Protein AF-0000000080795059 (afdb_homodimer)

Organism: Petrotoga mobilis (strain DSM 10674 / SJ95) (NCBI:txid403833)

Nearest PDB structures (foldseek):
  2odk-assembly2_D  TM=9.302E-01  e=1.294E-03  Nitrosomonas europaea
  3k33-assembly1_C-2  TM=7.498E-01  e=3.369E-03  Punavirus P1
  5iip-assembly1_D  TM=5.902E-01  e=1.938E+00  Staphylococcus aureus
  7rgq-assembly1_H  TM=5.372E-01  e=2.222E+00  Homo sapiens
  8qqq-assembly1_D  TM=3.823E-01  e=1.579E+00  Mycolicibacterium smegmatis MC2 155

pLDDT: mean 80.67, std 19.15, range [36.03, 98.62]

Solvent-accessible surface area (backbone atoms only — not comparable to full-atom values): 9256 Å² total; per-residue (Å²): 121,87,75,67,66,68,45,79,33,46,50,70,55,38,49,78,37,37,72,60,51,60,60,46,21,71,81,32,41,34,33,36,17,56,96,84,38,78,48,32,32,38,34,23,33,70,58,48,52,52,52,49,51,50,52,50,50,50,50,51,37,58,70,46,71,62,76,51,65,64,60,53,46,52,56,42,53,53,52,58,68,66,58,115,122,87,72,68,65,67,46,80,32,46,51,70,55,37,50,78,38,38,73,59,52,61,60,48,20,74,80,31,41,32,33,34,17,57,95,84,37,78,47,32,31,37,34,22,32,68,59,49,52,53,52,49,52,49,52,50,50,52,51,52,38,57,70,43,74,61,76,53,67,64,59,54,47,52,55,44,53,52,51,54,68,65,60,118

Foldseek 3Di:
DCPFDEAEEEPVRCVVPVVVVLVCQAPHKYFYDYPPHTDDIDHDPVVVVLVVVLVVLVVVCVVVVVPDVVSVVVNVVSVVVVPD/DCPFDEAEEEPVRCVVPVVVVLVCQAPHKYFYDYPPHTDDIDHDPVVVVLVVVLVVLVVVCVVVVVPDVVSVVVNVVSVVVVPD

Radius of gyration: 17.17 Å; Cα contacts (8 Å, |Δi|>4): 201; chains: 2; bounding box: 26×50×36 Å

Secondary structure (DSSP, 8-state):
-----EEEEEHHHHHHTHHHHHHHTTTSEEEEEETTEEEEEEEEHHHHHHHHHHHHHHHHHHHS----HHHHHHHHHHHHHH--/-----EEEEEHHHHHHTHHHHHHHTTTSEEEEEETTEEEEEEEEHHHHHHHHHHHHHHHHHHHS----HHHHHHHHHHHHHH--

Sequence (168 aa):
MYLKDFTFYSLAEAKAKLSQVVDEVENKDIVITKNGVPKVVLLDYDKFVKLMEFVDEVRDISLFEIENVEEYHRIKDFFKDFDYMYLKDFTFYSLAEAKAKLSQVVDEVENKDIVITKNGVPKVVLLDYDKFVKLMEFVDEVRDISLFEIENVEEYHRIKDFFKDFDY

InterPro domains:
  IPR006442 Type II toxin-antitoxin system, antitoxin Phd/YefM [PF02604] (9-66)
  IPR036165 YefM-like superfamily [SSF143120] (8-66)
  IPR051405 phD/YefM antitoxin [PTHR33713] (9-70)

Structure (mmCIF, N/CA/C/O backbone):
data_AF-0000000080795059-model_v1
#
loop_
_entity.id
_entity.type
_entity.pdbx_description
1 polymer Antitoxin
#
loop_
_atom_site.group_PDB
_atom_site.id
_atom_site.type_symbol
_atom_site.label_atom_id
_atom_site.label_alt_id
_atom_site.label_comp_id
_atom_site.label_asym_id
_atom_site.label_entity_id
_atom_site.label_seq_id
_atom_site.pdbx_PDB_ins_code
_atom_site.Cartn_x
_atom_site.Cartn_y
_atom_site.Cartn_z
_atom_site.occupancy
_atom_site.B_iso_or_equiv
_atom_site.auth_seq_id
_atom_site.auth_comp_id
_atom_site.auth_asym_id
_atom_site.auth_atom_id
_atom_site.pdbx_PDB_model_num
ATOM 1 N N . MET A 1 1 ? -1.043 2.873 16.234 1 41.91 1 MET A N 1
ATOM 2 C CA . MET A 1 1 ? -0.672 1.56 15.727 1 41.91 1 MET A CA 1
ATOM 3 C C . MET A 1 1 ? -1.736 1.032 14.766 1 41.91 1 MET A C 1
ATOM 5 O O . MET A 1 1 ? -2.934 1.178 15.023 1 41.91 1 MET A O 1
ATOM 9 N N . TYR A 1 2 ? -1.327 1.144 13.367 1 50.47 2 TYR A N 1
ATOM 10 C CA . TYR A 1 2 ? -2.24 0.587 12.375 1 50.47 2 TYR A CA 1
ATOM 11 C C . TYR A 1 2 ? -2.814 -0.743 12.852 1 50.47 2 TYR A C 1
ATOM 13 O O . TYR A 1 2 ? -2.072 -1.702 13.07 1 50.47 2 TYR A O 1
ATOM 21 N N . LEU A 1 3 ? -3.816 -0.523 13.789 1 49 3 LEU A N 1
ATOM 22 C CA . LEU A 1 3 ? -4.582 -1.671 14.266 1 49 3 LEU A CA 1
ATOM 23 C C . LEU A 1 3 ? -5 -2.564 13.102 1 49 3 LEU A C 1
ATOM 25 O O . LEU A 1 3 ? -5.77 -3.512 13.289 1 49 3 LEU A O 1
ATOM 29 N N . LYS A 1 4 ? -4.527 -2.188 11.977 1 60.28 4 LYS A N 1
ATOM 30 C CA . LYS A 1 4 ? -5.176 -2.979 10.93 1 60.28 4 LYS A CA 1
ATOM 31 C C . LYS A 1 4 ? -4.656 -4.414 10.93 1 60.28 4 LYS A C 1
ATOM 33 O O . LYS A 1 4 ? -3.488 -4.66 11.234 1 60.28 4 LYS A O 1
ATOM 38 N N . ASP A 1 5 ? -5.684 -5.293 10.969 1 77.62 5 ASP A N 1
ATOM 39 C CA . ASP A 1 5 ? -5.445 -6.734 10.93 1 77.62 5 ASP A CA 1
ATOM 40 C C . ASP A 1 5 ? -4.867 -7.156 9.586 1 77.62 5 ASP A C 1
ATOM 42 O O . ASP A 1 5 ? -5.449 -6.875 8.531 1 77.62 5 ASP A O 1
ATOM 46 N N . PHE A 1 6 ? -3.617 -7.48 9.57 1 92.69 6 PHE A N 1
ATOM 47 C CA . PHE A 1 6 ? -2.971 -8.039 8.391 1 92.69 6 PHE A CA 1
ATOM 48 C C . PHE A 1 6 ? -3.154 -9.555 8.336 1 92.69 6 PHE A C 1
ATOM 50 O O . PHE A 1 6 ? -3.154 -10.219 9.375 1 92.69 6 PHE A O 1
ATOM 57 N N . THR A 1 7 ? -3.412 -9.992 7.137 1 96.38 7 THR A N 1
ATOM 58 C CA . THR A 1 7 ? -3.262 -11.414 6.848 1 96.38 7 THR A CA 1
ATOM 59 C C . THR A 1 7 ? -1.915 -11.688 6.191 1 96.38 7 THR A C 1
ATOM 61 O O . THR A 1 7 ? -1.465 -10.922 5.336 1 96.38 7 THR A O 1
ATOM 64 N N . PHE A 1 8 ? -1.34 -12.844 6.57 1 97.62 8 PHE A N 1
ATOM 65 C CA . PHE A 1 8 ? -0.013 -13.148 6.051 1 97.62 8 PHE A CA 1
ATOM 66 C C . PHE A 1 8 ? -0.054 -14.391 5.164 1 97.62 8 PHE A C 1
ATOM 68 O O . PHE A 1 8 ? -0.737 -15.367 5.48 1 97.62 8 PHE A O 1
ATOM 75 N N . TYR A 1 9 ? 0.622 -14.312 4.062 1 98.12 9 TYR A N 1
ATOM 76 C CA . TYR A 1 9 ? 0.874 -15.445 3.174 1 98.12 9 TYR A CA 1
ATOM 77 C C . TYR A 1 9 ? 2.361 -15.57 2.867 1 98.12 9 TYR A C 1
ATOM 79 O O . TYR A 1 9 ? 3.053 -14.57 2.674 1 98.12 9 TYR A O 1
ATOM 87 N N . SER A 1 10 ? 2.832 -16.844 2.891 1 98.5 10 SER A N 1
ATOM 88 C CA . SER A 1 10 ? 4.133 -17.047 2.262 1 98.5 10 SER A CA 1
ATOM 89 C C . SER A 1 10 ? 4.055 -16.844 0.751 1 98.5 10 SER A C 1
ATOM 91 O O . SER A 1 10 ? 2.967 -16.891 0.17 1 98.5 10 SER A O 1
ATOM 93 N N . LEU A 1 11 ? 5.176 -16.562 0.205 1 98.38 11 LEU A N 1
ATOM 94 C CA . LEU A 1 11 ? 5.219 -16.422 -1.246 1 98.38 11 LEU A CA 1
ATOM 95 C C . LEU A 1 11 ? 4.598 -17.641 -1.93 1 98.38 11 LEU A C 1
ATOM 97 O O . LEU A 1 11 ? 3.83 -17.5 -2.885 1 98.38 11 LEU A O 1
ATOM 101 N N . ALA A 1 12 ? 4.902 -18.812 -1.413 1 97.62 12 ALA A N 1
ATOM 102 C CA . ALA A 1 12 ? 4.402 -20.062 -1.982 1 97.62 12 ALA A CA 1
ATOM 103 C C . ALA A 1 12 ? 2.881 -20.141 -1.87 1 97.62 12 ALA A C 1
ATOM 105 O O . ALA A 1 12 ? 2.197 -20.484 -2.838 1 97.62 12 ALA A O 1
ATOM 106 N N . GLU A 1 13 ? 2.346 -19.766 -0.745 1 98 13 GLU A N 1
ATOM 107 C CA . GLU A 1 13 ? 0.904 -19.797 -0.522 1 98 13 GLU A CA 1
ATOM 108 C C . GLU A 1 13 ? 0.186 -18.781 -1.404 1 98 13 GLU A C 1
ATOM 110 O O . GLU A 1 13 ? -0.864 -19.078 -1.978 1 98 13 GLU A O 1
ATOM 115 N N . ALA A 1 14 ? 0.725 -17.609 -1.451 1 98.25 14 ALA A N 1
ATOM 116 C CA . ALA A 1 14 ? 0.127 -16.562 -2.271 1 98.25 14 ALA A CA 1
ATOM 117 C C . ALA A 1 14 ? 0.073 -16.969 -3.74 1 98.25 14 ALA A C 1
ATOM 119 O O . ALA A 1 14 ? -0.92 -16.719 -4.426 1 98.25 14 ALA A O 1
ATOM 120 N N . LYS A 1 15 ? 1.15 -17.547 -4.109 1 96.69 15 LYS A N 1
ATOM 121 C CA . LYS A 1 15 ? 1.214 -18.016 -5.492 1 96.69 15 LYS A CA 1
ATOM 122 C C . LYS A 1 15 ? 0.124 -19.031 -5.789 1 96.69 15 LYS A C 1
ATOM 124 O O . LYS A 1 15 ? -0.533 -18.969 -6.828 1 96.69 15 LYS A O 1
ATOM 129 N N . ALA A 1 16 ? -0.092 -19.922 -4.973 1 96.88 16 ALA A N 1
ATOM 130 C CA . ALA A 1 16 ? -1.059 -21 -5.164 1 96.88 16 ALA A CA 1
ATOM 131 C C . ALA A 1 16 ? -2.486 -20.453 -5.168 1 96.88 16 ALA A C 1
ATOM 133 O O . ALA A 1 16 ? -3.369 -21.031 -5.812 1 96.88 16 ALA A O 1
ATOM 134 N N . LYS A 1 17 ? -2.705 -19.297 -4.461 1 97 17 LYS A N 1
ATOM 135 C CA . LYS A 1 17 ? -4.074 -18.812 -4.301 1 97 17 LYS A CA 1
ATOM 136 C C . LYS A 1 17 ? -4.172 -17.312 -4.582 1 97 17 LYS A C 1
ATOM 138 O O . LYS A 1 17 ? -4.836 -16.578 -3.846 1 97 17 LYS A O 1
ATOM 143 N N . LEU A 1 18 ? -3.486 -16.922 -5.57 1 98 18 LEU A N 1
ATOM 144 C CA . LEU A 1 18 ? -3.404 -15.484 -5.785 1 98 18 LEU A CA 1
ATOM 145 C C . LEU A 1 18 ? -4.785 -14.898 -6.059 1 98 18 LEU A C 1
ATOM 147 O O . LEU A 1 18 ? -5.082 -13.781 -5.633 1 98 18 LEU A O 1
ATOM 151 N N . SER A 1 19 ? -5.582 -15.578 -6.816 1 97.62 19 SER A N 1
ATOM 152 C CA . SER A 1 19 ? -6.934 -15.094 -7.098 1 97.62 19 SER A CA 1
ATOM 153 C C . SER A 1 19 ? -7.707 -14.836 -5.809 1 97.62 19 SER A C 1
ATOM 155 O O . SER A 1 19 ? -8.359 -13.797 -5.668 1 97.62 19 SER A O 1
ATOM 157 N N . GLN A 1 20 ? -7.629 -15.727 -4.859 1 97.56 20 GLN A N 1
ATOM 158 C CA . GLN A 1 20 ? -8.273 -15.578 -3.557 1 97.56 20 GLN A CA 1
ATOM 159 C C . GLN A 1 20 ? -7.66 -14.422 -2.771 1 97.56 20 GLN A C 1
ATOM 161 O O . GLN A 1 20 ? -8.375 -13.641 -2.141 1 97.56 20 GLN A O 1
ATOM 166 N N . VAL A 1 21 ? -6.367 -14.336 -2.768 1 97.75 21 VAL A N 1
ATOM 167 C CA . VAL A 1 21 ? -5.648 -13.281 -2.064 1 97.75 21 VAL A CA 1
ATOM 168 C C . VAL A 1 21 ? -6.094 -11.922 -2.578 1 97.75 21 VAL A C 1
ATOM 170 O O . VAL A 1 21 ? -6.43 -11.031 -1.791 1 97.75 21 VAL A O 1
ATOM 173 N N . VAL A 1 22 ? -6.18 -11.766 -3.881 1 97.81 22 VAL A N 1
ATOM 174 C CA . VAL A 1 22 ? -6.582 -10.523 -4.527 1 97.81 22 VAL A CA 1
ATOM 175 C C . VAL A 1 22 ? -8 -10.156 -4.098 1 97.81 22 VAL A C 1
ATOM 177 O O . VAL A 1 22 ? -8.289 -8.984 -3.842 1 97.81 22 VAL A O 1
ATOM 180 N N . ASP A 1 23 ? -8.836 -11.148 -3.963 1 96.81 23 ASP A N 1
ATOM 181 C CA . ASP A 1 23 ? -10.211 -10.891 -3.551 1 96.81 23 ASP A CA 1
ATOM 182 C C . ASP A 1 23 ? -10.281 -10.484 -2.08 1 96.81 23 ASP A C 1
ATOM 184 O O . ASP A 1 23 ? -11.062 -9.617 -1.704 1 96.81 23 ASP A O 1
ATOM 188 N N . GLU A 1 24 ? -9.445 -11.023 -1.272 1 96.5 24 GLU A N 1
ATOM 189 C CA . GLU A 1 24 ? -9.438 -10.805 0.171 1 96.5 24 GLU A CA 1
ATOM 190 C C . GLU A 1 24 ? -8.945 -9.398 0.514 1 96.5 24 GLU A C 1
ATOM 192 O O . GLU A 1 24 ? -9.312 -8.844 1.549 1 96.5 24 GLU A O 1
ATOM 197 N N . VAL A 1 25 ? -8.203 -8.805 -0.392 1 96.88 25 VAL A N 1
ATOM 198 C CA . VAL A 1 25 ? -7.555 -7.523 -0.138 1 96.88 25 VAL A CA 1
ATOM 199 C C . VAL A 1 25 ? -8.609 -6.426 -0.03 1 96.88 25 VAL A C 1
ATOM 201 O O . VAL A 1 25 ? -8.344 -5.355 0.519 1 96.88 25 VAL A O 1
ATOM 204 N N . GLU A 1 26 ? -9.758 -6.676 -0.56 1 93.56 26 GLU A N 1
ATOM 205 C CA . GLU A 1 26 ? -10.844 -5.699 -0.5 1 93.56 26 GLU A CA 1
ATOM 206 C C . GLU A 1 26 ? -11.203 -5.359 0.943 1 93.56 26 GLU A C 1
ATOM 208 O O . GLU A 1 26 ? -11.602 -4.23 1.239 1 93.56 26 GLU A O 1
ATOM 213 N N . ASN A 1 27 ? -10.945 -6.359 1.806 1 91 27 ASN A N 1
ATOM 214 C CA . ASN A 1 27 ? -11.422 -6.164 3.17 1 91 27 ASN A CA 1
ATOM 215 C C . ASN A 1 27 ? -10.281 -6.242 4.18 1 91 27 ASN A C 1
ATOM 217 O O . ASN A 1 27 ? -10.469 -5.93 5.355 1 91 27 ASN A O 1
ATOM 221 N N . LYS A 1 28 ? -9.172 -6.793 3.74 1 93.44 28 LYS A N 1
ATOM 222 C CA . LYS A 1 28 ? -8.016 -6.961 4.613 1 93.44 28 LYS A CA 1
ATOM 223 C C . LYS A 1 28 ? -6.727 -6.547 3.908 1 93.44 28 LYS A C 1
ATOM 225 O O . LYS A 1 28 ? -6.586 -6.742 2.699 1 93.44 28 LYS A O 1
ATOM 230 N N . ASP A 1 29 ? -5.844 -6.012 4.633 1 95.44 29 ASP A N 1
ATOM 231 C CA . ASP A 1 29 ? -4.488 -5.828 4.113 1 95.44 29 ASP A CA 1
ATOM 232 C C . ASP A 1 29 ? -3.695 -7.133 4.176 1 95.44 29 ASP A C 1
ATOM 234 O O . ASP A 1 29 ? -3.793 -7.879 5.152 1 95.44 29 ASP A O 1
ATOM 238 N N . ILE A 1 30 ? -2.941 -7.348 3.186 1 98.06 30 ILE A N 1
ATOM 239 C CA . ILE A 1 30 ? -2.25 -8.633 3.127 1 98.06 30 ILE A CA 1
ATOM 240 C C . ILE A 1 30 ? -0.748 -8.398 2.979 1 98.06 30 ILE A C 1
ATOM 242 O O . ILE A 1 30 ? -0.319 -7.48 2.279 1 98.06 30 ILE A O 1
ATOM 246 N N . VAL A 1 31 ? 0.011 -9.281 3.66 1 98.44 31 VAL A N 1
ATOM 247 C CA . VAL A 1 31 ? 1.467 -9.258 3.564 1 98.44 31 VAL A CA 1
ATOM 248 C C . VAL A 1 31 ? 1.971 -10.586 3.002 1 98.44 31 VAL A C 1
ATOM 250 O O . VAL A 1 31 ? 1.546 -11.656 3.445 1 98.44 31 VAL A O 1
ATOM 253 N N . ILE A 1 32 ? 2.783 -10.484 2.064 1 98.62 32 ILE A N 1
ATOM 254 C CA . ILE A 1 32 ? 3.463 -11.664 1.548 1 98.62 32 ILE A CA 1
ATOM 255 C C . ILE A 1 32 ? 4.883 -11.734 2.111 1 98.62 32 ILE A C 1
ATOM 257 O O . ILE A 1 32 ? 5.609 -10.742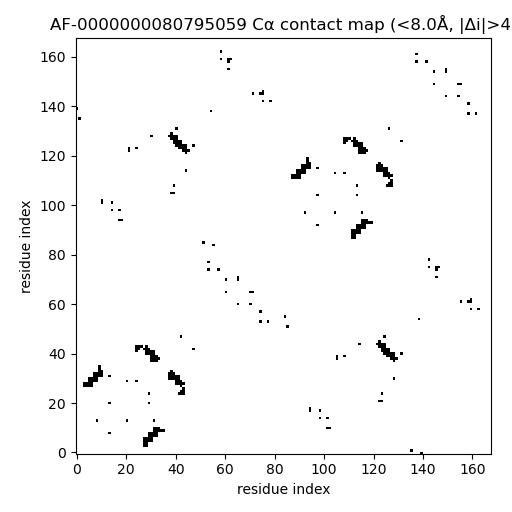 2.09 1 98.62 32 ILE A O 1
ATOM 261 N N . THR A 1 33 ? 5.23 -12.93 2.586 1 98.62 33 THR A N 1
ATOM 262 C CA . THR A 1 33 ? 6.559 -13.148 3.154 1 98.62 33 THR A CA 1
ATOM 263 C C . THR A 1 33 ? 7.398 -14.031 2.242 1 98.62 33 THR A C 1
ATOM 265 O O . THR A 1 33 ? 6.859 -14.844 1.487 1 98.62 33 THR A O 1
ATOM 268 N N . LYS A 1 34 ? 8.656 -13.805 2.25 1 97.56 34 LYS A N 1
ATOM 269 C CA . LYS A 1 34 ? 9.664 -14.703 1.693 1 97.56 34 LYS A CA 1
ATOM 270 C C . LYS A 1 34 ? 10.594 -15.227 2.781 1 97.56 34 LYS A C 1
ATOM 272 O O . LYS A 1 34 ? 11.203 -14.438 3.512 1 97.56 34 LYS A O 1
ATOM 277 N N . ASN A 1 35 ? 10.57 -16.453 2.877 1 95.94 35 ASN A N 1
ATOM 278 C CA . ASN A 1 35 ? 11.391 -17.078 3.908 1 95.94 35 ASN A CA 1
ATOM 279 C C . ASN A 1 35 ? 11.07 -16.516 5.293 1 95.94 35 ASN A C 1
ATOM 281 O O . ASN A 1 35 ? 11.977 -16.234 6.082 1 95.94 35 ASN A O 1
ATOM 285 N N . GLY A 1 36 ? 9.852 -16.172 5.508 1 96.62 36 GLY A N 1
ATOM 286 C CA . GLY A 1 36 ? 9.375 -15.758 6.82 1 96.62 36 GLY A CA 1
ATOM 287 C C . GLY A 1 36 ? 9.516 -14.273 7.062 1 96.62 36 GLY A C 1
ATOM 288 O O . GLY A 1 36 ? 9.117 -13.766 8.117 1 96.62 36 GLY A O 1
ATOM 289 N N . VAL A 1 37 ? 10.055 -13.578 6.086 1 97.06 37 VAL A N 1
ATOM 290 C CA . VAL A 1 37 ? 10.281 -12.148 6.246 1 97.06 37 VAL A CA 1
ATOM 291 C C . VAL A 1 37 ? 9.289 -11.367 5.391 1 97.06 37 VAL A C 1
ATOM 293 O O . VAL A 1 37 ? 9.125 -11.648 4.199 1 97.06 37 VAL A O 1
ATOM 296 N N . PRO A 1 38 ? 8.586 -10.43 5.926 1 98.25 38 PRO A N 1
ATOM 297 C CA . PRO A 1 38 ? 7.656 -9.625 5.125 1 98.25 38 PRO A CA 1
ATOM 298 C C . PRO A 1 38 ? 8.344 -8.914 3.961 1 98.25 38 PRO A C 1
ATOM 300 O O . PRO A 1 38 ? 9.383 -8.281 4.148 1 98.25 38 PRO A O 1
ATOM 303 N N . LYS A 1 39 ? 7.797 -9 2.814 1 98.38 39 LYS A N 1
ATOM 304 C CA . LYS A 1 39 ? 8.43 -8.422 1.633 1 98.38 39 LYS A CA 1
ATOM 305 C C . LYS A 1 39 ? 7.496 -7.43 0.943 1 98.38 39 LYS A C 1
ATOM 307 O O . LYS A 1 39 ? 7.93 -6.355 0.522 1 98.38 39 LYS A O 1
ATOM 312 N N . VAL A 1 40 ? 6.203 -7.805 0.868 1 98.44 40 VAL A N 1
ATOM 313 C CA . VAL A 1 40 ? 5.254 -7.031 0.071 1 98.44 40 VAL A CA 1
ATOM 314 C C . VAL A 1 40 ? 3.951 -6.852 0.845 1 98.44 40 VAL A C 1
ATOM 316 O O . VAL A 1 40 ? 3.504 -7.77 1.537 1 98.44 40 VAL A O 1
ATOM 319 N N . VAL A 1 41 ? 3.326 -5.719 0.631 1 98.06 41 VAL A N 1
ATOM 320 C CA . VAL A 1 41 ? 1.983 -5.48 1.151 1 98.06 41 VAL A CA 1
ATOM 321 C C . VAL A 1 41 ? 1.006 -5.293 -0.006 1 98.06 41 VAL A C 1
ATOM 323 O O . VAL A 1 41 ? 1.312 -4.605 -0.982 1 98.06 41 VAL A O 1
ATOM 326 N N . LEU A 1 42 ? -0.046 -5.961 0.066 1 98.44 42 LEU A N 1
ATOM 327 C CA . LEU A 1 42 ? -1.143 -5.785 -0.88 1 98.44 42 LEU A CA 1
ATOM 328 C C . LEU A 1 42 ? -2.256 -4.941 -0.269 1 98.44 42 LEU A C 1
ATOM 330 O O . LEU A 1 42 ? -2.721 -5.227 0.837 1 98.44 42 LEU A O 1
ATOM 334 N N . LEU A 1 43 ? -2.645 -3.945 -1.06 1 97.19 43 LEU A N 1
ATOM 335 C CA . LEU A 1 43 ? -3.742 -3.07 -0.662 1 97.19 43 LEU A CA 1
ATOM 336 C C . LEU A 1 43 ? -4.805 -3.004 -1.752 1 97.19 43 LEU A C 1
ATOM 338 O O . LEU A 1 43 ? -4.484 -3.01 -2.941 1 97.19 43 LEU A O 1
ATOM 342 N N . ASP A 1 44 ? -6.016 -2.936 -1.262 1 96.81 44 ASP A N 1
ATOM 343 C CA . ASP A 1 44 ? -7.082 -2.623 -2.209 1 96.81 44 ASP A CA 1
ATOM 344 C C . ASP A 1 44 ? -6.773 -1.34 -2.979 1 96.81 44 ASP A C 1
ATOM 346 O O . ASP A 1 44 ? -6.34 -0.348 -2.391 1 96.81 44 ASP A O 1
ATOM 350 N N . TYR A 1 45 ? -6.965 -1.436 -4.234 1 97.25 45 TYR A N 1
ATOM 351 C CA . TYR A 1 45 ? -6.582 -0.323 -5.098 1 97.25 45 TYR A CA 1
ATOM 352 C C . TYR A 1 45 ? -7.305 0.955 -4.688 1 97.25 45 TYR A C 1
ATOM 354 O O . TYR A 1 45 ? -6.684 2.012 -4.555 1 97.25 45 TYR A O 1
ATOM 362 N N . ASP A 1 46 ? -8.578 0.918 -4.469 1 93.69 46 ASP A N 1
ATOM 363 C CA . ASP A 1 46 ? -9.359 2.096 -4.113 1 93.69 46 ASP A CA 1
ATOM 364 C C . ASP A 1 46 ? -8.914 2.672 -2.773 1 93.69 46 ASP A C 1
ATOM 366 O O . ASP A 1 46 ? -8.859 3.891 -2.6 1 93.69 46 ASP A O 1
ATOM 370 N N . LYS A 1 47 ? -8.586 1.795 -1.867 1 89.75 47 LYS A N 1
ATOM 371 C CA . LYS A 1 47 ? -8.078 2.229 -0.57 1 89.75 47 LYS A CA 1
ATOM 372 C C . LYS A 1 47 ? -6.75 2.969 -0.722 1 89.75 47 LYS A C 1
ATOM 374 O O . LYS A 1 47 ? -6.535 4.004 -0.086 1 89.75 47 LYS A O 1
ATOM 379 N N . PHE A 1 48 ? -5.941 2.447 -1.583 1 92.81 48 PHE A N 1
ATOM 380 C CA . PHE A 1 48 ? -4.645 3.068 -1.826 1 92.81 48 PHE A CA 1
ATOM 381 C C . PHE A 1 48 ? -4.812 4.453 -2.441 1 92.81 48 PHE A C 1
ATOM 383 O O . PHE A 1 48 ? -4.164 5.41 -2.016 1 92.81 48 PHE A O 1
ATOM 390 N N . VAL A 1 49 ? -5.684 4.57 -3.365 1 91.12 49 VAL A N 1
ATOM 391 C CA . VAL A 1 49 ? -5.949 5.844 -4.027 1 91.12 49 VAL A CA 1
ATOM 392 C C . VAL A 1 49 ? -6.41 6.875 -3.002 1 91.12 49 VAL A C 1
ATOM 394 O O . VAL A 1 49 ? -5.938 8.016 -3 1 91.12 49 VAL A O 1
ATOM 397 N N . LYS A 1 50 ? -7.258 6.473 -2.123 1 87.19 50 LYS A N 1
ATOM 398 C CA . LYS A 1 50 ? -7.75 7.375 -1.085 1 87.19 50 LYS A CA 1
ATOM 399 C C . LYS A 1 50 ? -6.625 7.801 -0.146 1 87.19 50 LYS A C 1
ATOM 401 O O . LYS A 1 50 ? -6.543 8.969 0.245 1 87.19 50 LYS A O 1
ATOM 406 N N . LEU A 1 51 ? -5.824 6.855 0.208 1 86.5 51 LEU A N 1
ATOM 407 C CA . LEU A 1 51 ? -4.676 7.141 1.061 1 86.5 51 LEU A CA 1
ATOM 408 C C . LEU A 1 51 ? -3.744 8.148 0.399 1 86.5 51 LEU A C 1
ATOM 410 O O . LEU A 1 51 ? -3.318 9.117 1.034 1 86.5 51 LEU A O 1
ATOM 414 N N . MET A 1 52 ? -3.488 7.938 -0.85 1 88.12 52 MET A N 1
ATOM 415 C CA . MET A 1 52 ? -2.568 8.812 -1.572 1 88.12 52 MET A CA 1
ATOM 416 C C . MET A 1 52 ? -3.174 10.203 -1.759 1 88.12 52 MET A C 1
ATOM 418 O O . MET A 1 52 ? -2.459 11.203 -1.721 1 88.12 52 MET A O 1
ATOM 422 N N . GLU A 1 53 ? -4.426 10.234 -1.973 1 84.12 53 GLU A N 1
ATOM 423 C CA . GLU A 1 53 ? -5.105 11.523 -2.049 1 84.12 53 GLU A CA 1
ATOM 424 C C . GLU A 1 53 ? -4.934 12.32 -0.757 1 84.12 53 GLU A C 1
ATOM 426 O O . GLU A 1 53 ? -4.711 13.531 -0.792 1 84.12 53 GLU A O 1
ATOM 431 N N . PHE A 1 54 ? -5.078 11.555 0.257 1 77.12 54 PHE A N 1
ATOM 432 C CA . PHE A 1 54 ? -4.879 12.188 1.559 1 77.12 54 PHE A CA 1
ATOM 433 C C . PHE A 1 54 ? -3.457 12.711 1.694 1 77.12 54 PHE A C 1
ATOM 435 O O . PHE A 1 54 ? -3.252 13.852 2.115 1 77.12 54 PHE A O 1
ATOM 442 N N . VAL A 1 55 ? -2.498 12 1.372 1 81.75 55 VAL A N 1
ATOM 443 C CA . VAL A 1 55 ? -1.089 12.359 1.485 1 81.75 55 VAL A CA 1
ATOM 444 C C . VAL A 1 55 ? -0.799 13.578 0.618 1 81.75 55 VAL A C 1
ATOM 446 O O . VAL A 1 55 ? -0.099 14.5 1.046 1 81.75 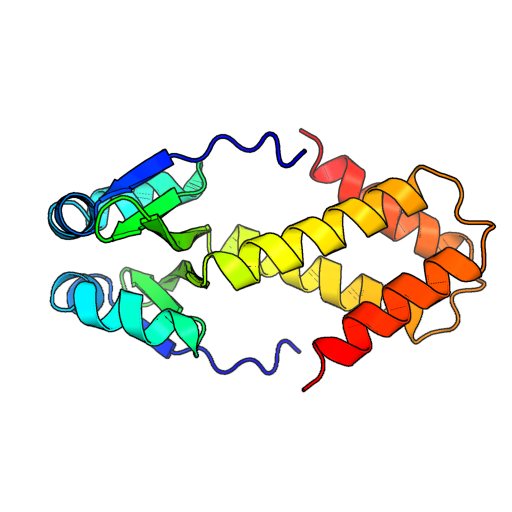55 VAL A O 1
ATOM 449 N N . ASP A 1 56 ? -1.384 13.547 -0.516 1 81.12 56 ASP A N 1
ATOM 450 C CA . ASP A 1 56 ? -1.208 14.68 -1.424 1 81.12 56 ASP A CA 1
ATOM 451 C C . ASP A 1 56 ? -1.788 15.961 -0.828 1 81.12 56 ASP A C 1
ATOM 453 O O . ASP A 1 56 ? -1.207 17.031 -0.972 1 81.12 56 ASP A O 1
ATOM 457 N N . GLU A 1 57 ? -2.936 15.844 -0.223 1 77.38 57 GLU A N 1
ATOM 458 C CA . GLU A 1 57 ? -3.562 17 0.404 1 77.38 57 GLU A CA 1
ATOM 459 C C . GLU A 1 57 ? -2.693 17.562 1.529 1 77.38 57 GLU A C 1
ATOM 461 O O . GLU A 1 57 ? -2.539 18.781 1.66 1 77.38 57 GLU A O 1
ATOM 466 N N . VAL A 1 58 ? -2.195 16.688 2.277 1 76.62 58 VAL A N 1
ATOM 467 C CA . VAL A 1 58 ? -1.336 17.109 3.381 1 76.62 58 VAL A CA 1
ATOM 468 C C . VAL A 1 58 ? -0.085 17.781 2.832 1 76.62 58 VAL A C 1
ATOM 470 O O . VAL A 1 58 ? 0.362 18.797 3.371 1 76.62 58 VAL A O 1
ATOM 473 N N . ARG A 1 59 ? 0.494 17.234 1.865 1 73.38 59 ARG A N 1
ATOM 474 C CA . ARG A 1 59 ? 1.66 17.828 1.209 1 73.38 59 ARG A CA 1
ATOM 475 C C . ARG A 1 59 ? 1.363 19.234 0.713 1 73.38 59 ARG A C 1
ATOM 477 O O . ARG A 1 59 ? 2.143 20.156 0.95 1 73.38 59 ARG A O 1
ATOM 484 N N . ASP A 1 60 ? 0.244 19.359 -0.01 1 72.44 60 ASP A N 1
ATOM 485 C CA . ASP A 1 60 ? -0.153 20.656 -0.534 1 72.44 60 ASP A CA 1
ATOM 486 C C . ASP A 1 60 ? -0.315 21.672 0.592 1 72.44 60 ASP A C 1
ATOM 488 O O . ASP A 1 60 ? 0.094 22.828 0.456 1 72.44 60 ASP A O 1
ATOM 492 N N . ILE A 1 61 ? -0.931 21.266 1.667 1 69.5 61 ILE A N 1
ATOM 493 C CA . ILE A 1 61 ? -1.164 22.141 2.814 1 69.5 61 ILE A CA 1
ATOM 494 C C . ILE A 1 61 ? 0.172 22.547 3.426 1 69.5 61 ILE A C 1
ATOM 496 O O . ILE A 1 61 ? 0.342 23.703 3.834 1 69.5 61 ILE A O 1
ATOM 500 N N . SER A 1 62 ? 1.007 21.562 3.539 1 68.12 62 SER A N 1
ATOM 501 C CA . SER A 1 62 ? 2.312 21.828 4.129 1 68.12 62 SER A CA 1
ATOM 502 C C . SER A 1 62 ? 3.104 22.828 3.281 1 68.12 62 SER A C 1
ATOM 504 O O . SER A 1 62 ? 3.926 23.578 3.805 1 68.12 62 SER A O 1
ATOM 506 N N . LEU A 1 63 ? 2.91 22.672 2.014 1 62.28 63 LEU A N 1
ATOM 507 C CA . LEU A 1 63 ? 3.604 23.578 1.104 1 62.28 63 LEU A CA 1
ATOM 508 C C . LEU A 1 63 ? 2.988 24.969 1.157 1 62.28 63 LEU A C 1
ATOM 510 O O . LEU A 1 63 ? 3.691 25.969 0.986 1 62.28 63 LEU A O 1
ATOM 514 N N . PHE A 1 64 ? 1.604 24.828 1.21 1 59.81 64 PHE A N 1
ATOM 515 C CA . PHE A 1 64 ? 0.899 26.094 1.284 1 59.81 64 PHE A CA 1
ATOM 516 C C . PHE A 1 64 ? 0.814 26.578 2.725 1 59.81 64 PHE A C 1
ATOM 518 O O . PHE A 1 64 ? 0.548 25.797 3.637 1 59.81 64 PHE A O 1
ATOM 525 N N . GLU A 1 65 ? 1.908 26.953 3.459 1 53.44 65 GLU A N 1
ATOM 526 C CA . GLU A 1 65 ? 1.916 27.531 4.801 1 53.44 65 GLU A CA 1
ATOM 527 C C . GLU A 1 65 ? 0.525 27.484 5.426 1 53.44 65 GLU A C 1
ATOM 529 O O . GLU A 1 65 ? -0.408 28.109 4.922 1 53.44 65 GLU A O 1
ATOM 534 N N . ILE A 1 66 ? 0.114 26.406 5.898 1 49.44 66 ILE A N 1
ATOM 535 C CA . ILE A 1 66 ? -1.188 26.094 6.477 1 49.44 66 ILE A CA 1
ATOM 536 C C . ILE A 1 66 ? -1.591 27.188 7.457 1 49.44 66 ILE A C 1
ATOM 538 O O . ILE A 1 66 ? -1.119 27.219 8.594 1 49.44 66 ILE A O 1
ATOM 542 N N . GLU A 1 67 ? -1.348 28.359 7.238 1 46.47 67 GLU A N 1
ATOM 543 C CA . GLU A 1 67 ? -2.035 29.172 8.242 1 46.47 67 GLU A CA 1
ATOM 544 C C . GLU A 1 67 ? -3.488 28.734 8.398 1 46.47 67 GLU A C 1
ATOM 546 O O . GLU A 1 67 ? -4.219 29.266 9.234 1 46.47 67 GLU A O 1
ATOM 551 N N . ASN A 1 68 ? -4.066 28.094 7.379 1 51.25 68 ASN A N 1
ATOM 552 C CA . ASN A 1 68 ? -5.523 28.125 7.383 1 51.25 68 ASN A CA 1
ATOM 553 C C . ASN A 1 68 ? -6.105 26.938 8.133 1 51.25 68 ASN A C 1
ATOM 555 O O . ASN A 1 68 ? -5.691 25.797 7.914 1 51.25 68 ASN A O 1
ATOM 559 N N . VAL A 1 69 ? -6.648 27.094 9.359 1 55.53 69 VAL A N 1
ATOM 560 C CA . VAL A 1 69 ? -7.414 26.266 10.289 1 55.53 69 VAL A CA 1
ATOM 561 C C . VAL A 1 69 ? -8.312 25.312 9.508 1 55.53 69 VAL A C 1
ATOM 563 O O . VAL A 1 69 ? -8.469 24.156 9.898 1 55.53 69 VAL A O 1
ATOM 566 N N . GLU A 1 70 ? -8.758 25.797 8.383 1 58.91 70 GLU A N 1
ATOM 567 C CA . GLU A 1 70 ? -9.703 24.984 7.621 1 58.91 70 GLU A CA 1
ATOM 568 C C . GLU A 1 70 ? -9.031 23.734 7.078 1 58.91 70 GLU A C 1
ATOM 570 O O . GLU A 1 70 ? -9.625 22.656 7.102 1 58.91 70 GLU A O 1
ATOM 575 N N . GLU A 1 71 ? -7.863 23.891 6.66 1 61.22 71 GLU A N 1
ATOM 576 C CA . GLU A 1 71 ? -7.148 22.734 6.105 1 61.22 71 GLU A CA 1
ATOM 577 C C . GLU A 1 71 ? -6.801 21.719 7.191 1 61.22 71 GLU A C 1
ATOM 579 O O . GLU A 1 71 ? -6.848 20.516 6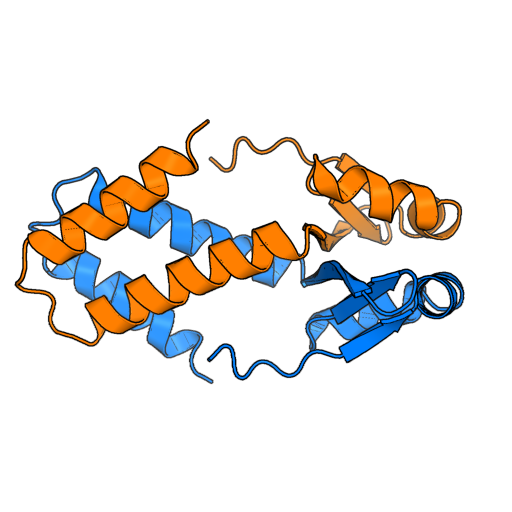.957 1 61.22 71 GLU A O 1
ATOM 584 N N . TYR A 1 72 ? -6.602 22.312 8.359 1 60.91 72 TYR A N 1
ATOM 585 C CA . TYR A 1 72 ? -6.375 21.453 9.516 1 60.91 72 TYR A CA 1
ATOM 586 C C . TYR A 1 72 ? -7.605 20.609 9.82 1 60.91 72 TYR A C 1
ATOM 588 O O . TYR A 1 72 ? -7.492 19.406 10.109 1 60.91 72 TYR A O 1
ATOM 596 N N . HIS A 1 73 ? -8.719 21.266 9.625 1 63.31 73 HIS A N 1
ATOM 597 C CA . HIS A 1 73 ? -9.961 20.562 9.898 1 63.31 73 HIS A CA 1
ATOM 598 C C . HIS A 1 73 ? -10.203 19.453 8.883 1 63.31 73 HIS A C 1
ATOM 600 O O . HIS A 1 73 ? -10.68 18.375 9.234 1 63.31 73 HIS A O 1
ATOM 606 N N . ARG A 1 74 ? -9.938 19.672 7.758 1 62.62 74 ARG A N 1
ATOM 607 C CA . ARG A 1 74 ? -10.117 18.672 6.707 1 62.62 74 ARG A CA 1
ATOM 608 C C . ARG A 1 74 ? -9.219 17.469 6.941 1 62.62 74 ARG A C 1
ATOM 610 O O . ARG A 1 74 ? -9.656 16.328 6.773 1 62.62 74 ARG A O 1
ATOM 617 N N . ILE A 1 75 ? -8.039 17.688 7.367 1 62.47 75 ILE A N 1
ATOM 618 C CA . ILE A 1 75 ? -7.105 16.594 7.629 1 62.47 75 ILE A CA 1
ATOM 619 C C . ILE A 1 75 ? -7.574 15.797 8.836 1 62.47 75 ILE A C 1
ATOM 621 O O . ILE A 1 75 ? -7.516 14.562 8.836 1 62.47 75 ILE A O 1
ATOM 625 N N . LYS A 1 76 ? -8.133 16.578 9.773 1 63.16 76 LYS A N 1
ATOM 626 C CA . LYS A 1 76 ? -8.672 15.922 10.961 1 63.16 76 LYS A CA 1
ATOM 627 C C . LYS A 1 76 ? -9.867 15.047 10.617 1 63.16 76 LYS A C 1
ATOM 629 O O . LYS A 1 76 ? -9.992 13.93 11.125 1 63.16 76 LYS A O 1
ATOM 634 N N . ASP A 1 77 ? -10.734 15.516 9.797 1 62.53 77 ASP A N 1
ATOM 635 C CA . ASP A 1 77 ? -11.93 14.789 9.383 1 62.53 77 ASP A CA 1
ATOM 636 C C . ASP A 1 77 ? -11.562 13.531 8.602 1 62.53 77 ASP A C 1
ATOM 638 O O . ASP A 1 77 ? -12.219 12.5 8.734 1 62.53 77 ASP A O 1
ATOM 642 N N . PHE A 1 78 ? -10.617 13.688 7.855 1 60.75 78 PHE A N 1
ATOM 643 C CA . PHE A 1 78 ? -10.141 12.547 7.078 1 60.75 78 PHE A CA 1
ATOM 644 C C . PHE A 1 78 ? -9.656 11.43 7.996 1 60.75 78 PHE A C 1
ATOM 646 O O . PHE A 1 78 ? -10 10.258 7.793 1 60.75 78 PHE A O 1
ATOM 653 N N . PHE A 1 79 ? -8.898 11.742 8.984 1 62.28 79 PHE A N 1
ATOM 654 C CA . PHE A 1 79 ? -8.383 10.711 9.875 1 62.28 79 PHE A CA 1
ATOM 655 C C . PHE A 1 79 ? -9.5 10.125 10.734 1 62.28 79 PHE A C 1
ATOM 657 O O . PHE A 1 79 ? -9.445 8.961 11.125 1 62.28 79 PHE A O 1
ATOM 664 N N . LYS A 1 80 ? -10.422 10.938 11.055 1 59.09 80 LYS A N 1
ATOM 665 C CA . LYS A 1 80 ? -11.586 10.422 11.781 1 59.09 80 LYS A CA 1
ATOM 666 C C . LYS A 1 80 ? -12.305 9.352 10.969 1 59.09 80 LYS A C 1
ATOM 668 O O . LYS A 1 80 ? -12.758 8.352 11.516 1 59.09 80 LYS A O 1
ATOM 673 N N . ASP A 1 81 ? -12.375 9.508 9.703 1 51.78 81 ASP A N 1
ATOM 674 C CA . ASP A 1 81 ? -13.055 8.555 8.828 1 51.78 81 ASP A CA 1
ATOM 675 C C . ASP A 1 81 ? -12.266 7.258 8.711 1 51.78 81 ASP A C 1
ATOM 677 O O . ASP A 1 81 ? -12.836 6.191 8.477 1 51.78 81 ASP A O 1
ATOM 681 N N . PHE A 1 82 ? -11.102 7.289 8.773 1 46.62 82 PHE A N 1
ATOM 682 C CA . PHE A 1 82 ? -10.258 6.102 8.719 1 46.62 82 PHE A CA 1
ATOM 683 C C . PHE A 1 82 ? -10.211 5.41 10.078 1 46.62 82 PHE A C 1
ATOM 685 O O . PHE A 1 82 ? -9.852 4.234 10.172 1 46.62 82 PHE A O 1
ATOM 692 N N . ASP A 1 83 ? -10.234 6.039 11.219 1 45.62 83 ASP A N 1
ATOM 693 C CA . ASP A 1 83 ? -10.305 5.426 12.547 1 45.62 83 ASP A CA 1
ATOM 694 C C . ASP A 1 83 ? -11.594 4.613 12.703 1 45.62 83 ASP A C 1
ATOM 696 O O . ASP A 1 83 ? -11.797 3.965 13.727 1 45.62 83 ASP A O 1
ATOM 700 N N . TYR A 1 84 ? -12.062 3.73 11.672 1 36.91 84 TYR A N 1
ATOM 701 C CA . TYR A 1 84 ? -13.086 2.852 12.234 1 36.91 84 TYR A CA 1
ATOM 702 C C . TYR A 1 84 ? -12.594 2.186 13.516 1 36.91 84 TYR A C 1
ATOM 704 O O . TYR A 1 84 ? -11.398 1.923 13.664 1 36.91 84 TYR A O 1
ATOM 712 N N . MET B 1 1 ? 0.893 14.789 -7.84 1 41.03 1 MET B N 1
ATOM 713 C CA . MET B 1 1 ? 0.583 13.625 -8.664 1 41.03 1 MET B CA 1
ATOM 714 C C . MET B 1 1 ? 1.621 12.531 -8.469 1 41.03 1 MET B C 1
ATOM 716 O O . MET B 1 1 ? 2.82 12.805 -8.406 1 41.03 1 MET B O 1
ATOM 720 N N . TYR B 1 2 ? 1.144 11.453 -7.582 1 50.88 2 TYR B N 1
ATOM 721 C CA . TYR B 1 2 ? 2.029 10.305 -7.422 1 50.88 2 TYR B CA 1
ATOM 722 C C . TYR B 1 2 ? 2.648 9.898 -8.758 1 50.88 2 TYR B C 1
ATOM 724 O O . TYR B 1 2 ? 1.943 9.461 -9.664 1 50.88 2 TYR B O 1
ATOM 732 N N . LEU B 1 3 ? 3.621 10.836 -9.109 1 48.62 3 LEU B N 1
ATOM 733 C CA . LEU B 1 3 ? 4.434 10.531 -10.281 1 48.62 3 LEU B CA 1
ATOM 734 C C . LEU B 1 3 ? 4.91 9.086 -10.25 1 48.62 3 LEU B C 1
ATOM 736 O O . LEU B 1 3 ? 5.723 8.672 -11.086 1 48.62 3 LEU B O 1
ATOM 740 N N . LYS B 1 4 ? 4.465 8.414 -9.234 1 60.09 4 LYS B N 1
ATOM 741 C CA . LYS B 1 4 ? 5.172 7.133 -9.195 1 60.09 4 LYS B CA 1
ATOM 742 C C . LYS B 1 4 ? 4.73 6.223 -10.336 1 60.09 4 LYS B C 1
ATOM 744 O O . LYS B 1 4 ? 3.562 6.238 -10.734 1 60.09 4 LYS B O 1
ATOM 749 N N . ASP B 1 5 ? 5.77 5.773 -11.047 1 77.44 5 ASP B N 1
ATOM 750 C CA . ASP B 1 5 ? 5.613 4.84 -12.156 1 77.44 5 ASP B CA 1
ATOM 751 C C . ASP B 1 5 ? 5.094 3.488 -11.672 1 77.44 5 ASP B C 1
ATOM 753 O O . ASP B 1 5 ? 5.672 2.883 -10.766 1 77.44 5 ASP B O 1
ATOM 757 N N . PHE B 1 6 ? 3.855 3.209 -11.961 1 92.69 6 PHE B N 1
ATOM 758 C CA . PHE B 1 6 ? 3.27 1.902 -11.688 1 92.69 6 PHE B CA 1
ATOM 759 C C . PHE B 1 6 ? 3.541 0.936 -12.828 1 92.69 6 PHE B C 1
ATOM 761 O O . PHE B 1 6 ? 3.549 1.334 -14 1 92.69 6 PHE B O 1
ATOM 768 N N . THR B 1 7 ? 3.865 -0.254 -12.422 1 96.38 7 THR B N 1
ATOM 769 C CA . THR B 1 7 ? 3.809 -1.368 -13.359 1 96.38 7 THR B CA 1
ATOM 770 C C . THR B 1 7 ? 2.498 -2.137 -13.211 1 96.38 7 THR B C 1
ATOM 772 O O . THR B 1 7 ? 2.031 -2.361 -12.094 1 96.38 7 THR B O 1
ATOM 775 N N . PHE B 1 8 ? 1.979 -2.592 -14.375 1 97.62 8 PHE B N 1
ATOM 776 C CA . PHE B 1 8 ? 0.688 -3.27 -14.328 1 97.62 8 PHE B CA 1
ATOM 777 C C . PHE B 1 8 ? 0.829 -4.727 -14.75 1 97.62 8 PHE B C 1
ATOM 779 O O . PHE B 1 8 ? 1.557 -5.039 -15.695 1 97.62 8 PHE B O 1
ATOM 786 N N . TYR B 1 9 ? 0.177 -5.582 -14.031 1 98.12 9 TYR B N 1
ATOM 787 C CA . TYR B 1 9 ? 0.023 -6.992 -14.367 1 98.12 9 TYR B CA 1
ATOM 788 C C . TYR B 1 9 ? -1.442 -7.406 -14.32 1 98.12 9 TYR B C 1
ATOM 790 O O . TYR B 1 9 ? -2.186 -6.98 -13.43 1 98.12 9 TYR B O 1
ATOM 798 N N . SER B 1 10 ? -1.831 -8.195 -15.344 1 98.44 10 SER B N 1
ATOM 799 C CA . SER B 1 10 ? -3.098 -8.891 -15.148 1 98.44 10 SER B CA 1
ATOM 800 C C . SER B 1 10 ? -2.984 -9.945 -14.055 1 98.44 10 SER B C 1
ATOM 802 O O . SER B 1 10 ? -1.88 -10.367 -13.695 1 98.44 10 SER B O 1
ATOM 804 N N . LEU B 1 11 ? -4.109 -10.289 -13.523 1 98.38 11 LEU B N 1
ATOM 805 C CA . LEU B 1 11 ? -4.121 -11.336 -12.508 1 98.38 11 LEU B CA 1
ATOM 806 C C . LEU B 1 11 ? -3.41 -12.586 -13.016 1 98.38 11 LEU B C 1
ATOM 808 O O . LEU B 1 11 ? -2.627 -13.203 -12.289 1 98.38 11 LEU B O 1
ATOM 812 N N . ALA B 1 12 ? -3.652 -12.93 -14.273 1 97.62 12 ALA B N 1
ATOM 813 C CA . ALA B 1 12 ? -3.059 -14.117 -14.883 1 97.62 12 ALA B CA 1
ATOM 814 C C . ALA B 1 12 ? -1.541 -13.992 -14.969 1 97.62 12 ALA B C 1
ATOM 816 O O . ALA B 1 12 ? -0.812 -14.922 -14.617 1 97.62 12 ALA B O 1
ATOM 817 N N . GLU B 1 13 ? -1.065 -12.844 -15.359 1 98 13 GLU B N 1
ATOM 818 C CA . GLU B 1 13 ? 0.37 -12.602 -15.484 1 98 13 GLU B CA 1
ATOM 819 C C . GLU B 1 13 ? 1.049 -12.625 -14.117 1 98 13 GLU B C 1
ATOM 821 O O . GLU B 1 13 ? 2.131 -13.195 -13.961 1 98 13 GLU B O 1
ATOM 826 N N . ALA B 1 14 ? 0.45 -11.953 -13.18 1 98.25 14 ALA B N 1
ATOM 827 C CA . ALA B 1 14 ? 1.007 -11.906 -11.828 1 98.25 14 ALA B CA 1
ATOM 828 C C . ALA B 1 14 ? 1.128 -13.305 -11.234 1 98.25 14 ALA B C 1
ATOM 830 O O . ALA B 1 14 ? 2.125 -13.633 -10.586 1 98.25 14 ALA B O 1
ATOM 831 N N . LYS B 1 15 ? 0.09 -14.023 -11.492 1 96.75 15 LYS B N 1
ATOM 832 C CA . LYS B 1 15 ? 0.091 -15.398 -10.984 1 96.75 15 LYS B CA 1
ATOM 833 C C . LYS B 1 15 ? 1.246 -16.203 -11.57 1 96.75 15 LYS B C 1
ATOM 835 O O . LYS B 1 15 ? 1.924 -16.938 -10.859 1 96.75 15 LYS B O 1
ATOM 840 N N . ALA B 1 16 ? 1.488 -16.094 -12.766 1 96.94 16 ALA B N 1
ATOM 841 C CA . ALA B 1 16 ? 2.521 -16.859 -13.461 1 96.94 16 ALA B CA 1
ATOM 842 C C . ALA B 1 16 ? 3.914 -16.438 -13 1 96.94 16 ALA B C 1
ATOM 844 O O . ALA B 1 16 ? 4.848 -17.25 -13.023 1 96.94 16 ALA B O 1
ATOM 845 N N . LYS B 1 17 ? 4.043 -15.156 -12.516 1 97 17 LYS B N 1
ATOM 846 C CA . LYS B 1 17 ? 5.379 -14.648 -12.211 1 97 17 LYS B CA 1
ATOM 847 C C . LYS B 1 17 ? 5.3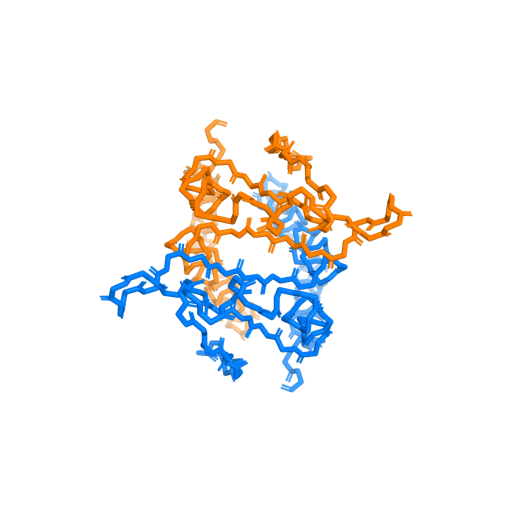95 -13.938 -10.859 1 97 17 LYS B C 1
ATOM 849 O O . LYS B 1 17 ? 5.984 -12.859 -10.727 1 97 17 LYS B O 1
ATOM 854 N N . LEU B 1 18 ? 4.723 -14.508 -9.961 1 97.94 18 LEU B N 1
ATOM 855 C CA . LEU B 1 18 ? 4.562 -13.789 -8.703 1 97.94 18 LEU B CA 1
ATOM 856 C C . LEU B 1 18 ? 5.91 -13.555 -8.031 1 97.94 18 LEU B C 1
ATOM 858 O O . LEU B 1 18 ? 6.129 -12.516 -7.41 1 97.94 18 LEU B O 1
ATOM 862 N N . SER B 1 19 ? 6.773 -14.523 -8.07 1 97.69 19 SER B N 1
ATOM 863 C CA . SER B 1 19 ? 8.102 -14.359 -7.484 1 97.69 19 SER B CA 1
ATOM 864 C C . SER B 1 19 ? 8.812 -13.141 -8.055 1 97.69 19 SER B C 1
ATOM 866 O O . SER B 1 19 ? 9.398 -12.352 -7.312 1 97.69 19 SER B O 1
ATOM 868 N N . GLN B 1 20 ? 8.766 -12.953 -9.352 1 97.56 20 GLN B N 1
ATOM 869 C CA . GLN B 1 20 ? 9.359 -11.805 -10.023 1 97.56 20 GLN B CA 1
ATOM 870 C C . GLN B 1 20 ? 8.648 -10.516 -9.633 1 97.56 20 GLN B C 1
ATOM 872 O O . GLN B 1 20 ? 9.305 -9.492 -9.391 1 97.56 20 GLN B O 1
ATOM 877 N N . VAL B 1 21 ? 7.355 -10.531 -9.594 1 97.75 21 VAL B N 1
ATOM 878 C CA . VAL B 1 21 ? 6.551 -9.367 -9.227 1 97.75 21 VAL B CA 1
ATOM 879 C C . VAL B 1 21 ? 6.934 -8.898 -7.824 1 97.75 21 VAL B C 1
ATOM 881 O O . VAL B 1 21 ? 7.188 -7.711 -7.609 1 97.75 21 VAL B O 1
ATOM 884 N N . VAL B 1 22 ? 7.051 -9.82 -6.895 1 97.81 22 VAL B N 1
ATOM 885 C CA . VAL B 1 22 ? 7.395 -9.531 -5.508 1 97.81 22 VAL B CA 1
ATOM 886 C C . VAL B 1 22 ? 8.773 -8.883 -5.445 1 97.81 22 VAL B C 1
ATOM 888 O O . VAL B 1 22 ? 8.992 -7.934 -4.684 1 97.81 22 VAL B O 1
ATOM 891 N N . ASP B 1 23 ? 9.672 -9.344 -6.293 1 96.81 23 ASP B N 1
ATOM 892 C CA . ASP B 1 23 ? 11.016 -8.773 -6.305 1 96.81 23 ASP B CA 1
ATOM 893 C C . ASP B 1 23 ? 11.008 -7.367 -6.902 1 96.81 23 ASP B C 1
ATOM 895 O O . ASP B 1 23 ? 11.727 -6.484 -6.43 1 96.81 23 ASP B O 1
ATOM 899 N N . GLU B 1 24 ? 10.188 -7.125 -7.852 1 96.56 24 GLU B N 1
ATOM 900 C CA . GLU B 1 24 ? 10.125 -5.855 -8.578 1 96.56 24 GLU B CA 1
ATOM 901 C C . GLU B 1 24 ? 9.539 -4.75 -7.703 1 96.56 24 GLU B C 1
ATOM 903 O O . GLU B 1 24 ? 9.852 -3.572 -7.895 1 96.56 24 GLU B O 1
ATOM 908 N N . VAL B 1 25 ? 8.781 -5.133 -6.699 1 96.88 25 VAL B N 1
ATOM 909 C CA . VAL B 1 25 ? 8.047 -4.18 -5.867 1 96.88 25 VAL B CA 1
ATOM 910 C C . VAL B 1 25 ? 9.031 -3.357 -5.039 1 96.88 25 VAL B C 1
ATOM 912 O O . VAL B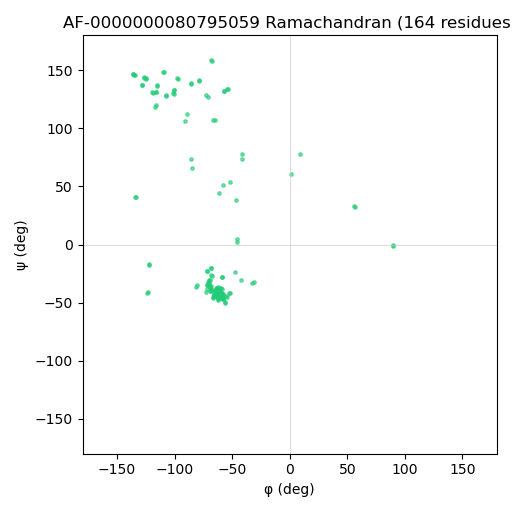 1 25 ? 8.688 -2.281 -4.547 1 96.88 25 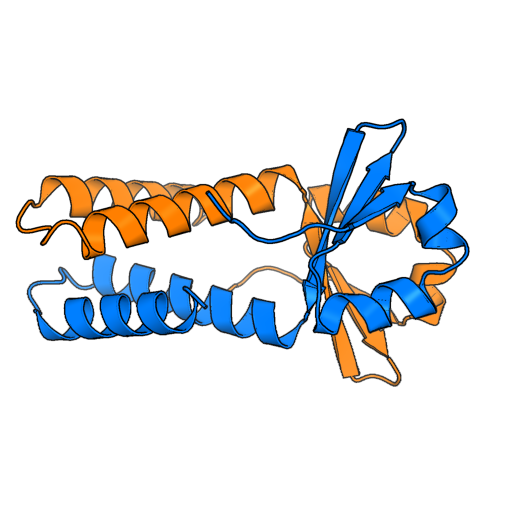VAL B O 1
ATOM 915 N N . GLU B 1 26 ? 10.219 -3.859 -4.867 1 93.62 26 GLU B N 1
ATOM 916 C CA . GLU B 1 26 ? 11.242 -3.148 -4.105 1 93.62 26 GLU B CA 1
ATOM 917 C C . GLU B 1 26 ? 11.531 -1.782 -4.719 1 93.62 26 GLU B C 1
ATOM 919 O O . GLU B 1 26 ? 11.852 -0.831 -4.004 1 93.62 26 GLU B O 1
ATOM 924 N N . ASN B 1 27 ? 11.297 -1.731 -6.055 1 91.12 27 ASN B N 1
ATOM 925 C CA . ASN B 1 27 ? 11.727 -0.512 -6.73 1 91.12 27 ASN B CA 1
ATOM 926 C C . ASN B 1 27 ? 10.562 0.17 -7.441 1 91.12 27 ASN B C 1
ATOM 928 O O . ASN B 1 27 ? 10.688 1.308 -7.898 1 91.12 27 ASN B O 1
ATOM 932 N N . LYS B 1 28 ? 9.516 -0.578 -7.652 1 93.5 28 LYS B N 1
ATOM 933 C CA . LYS B 1 28 ? 8.344 -0.059 -8.359 1 93.5 28 LYS B CA 1
ATOM 934 C C . LYS B 1 28 ? 7.055 -0.445 -7.637 1 93.5 28 LYS B C 1
ATOM 936 O O . LYS B 1 28 ? 6.965 -1.526 -7.051 1 93.5 28 LYS B O 1
ATOM 941 N N . ASP B 1 29 ? 6.109 0.38 -7.68 1 95.44 29 ASP B N 1
ATOM 942 C CA . ASP B 1 29 ? 4.77 -0.001 -7.254 1 95.44 29 ASP B CA 1
ATOM 943 C C . ASP B 1 29 ? 4.055 -0.807 -8.336 1 95.44 29 ASP B C 1
ATOM 945 O O . ASP B 1 29 ? 4.168 -0.496 -9.523 1 95.44 29 ASP B O 1
ATOM 949 N N . ILE B 1 30 ? 3.352 -1.757 -7.922 1 98.06 30 ILE B N 1
ATOM 950 C CA . ILE B 1 30 ? 2.738 -2.637 -8.914 1 98.06 30 ILE B CA 1
ATOM 951 C C . ILE B 1 30 ? 1.23 -2.697 -8.688 1 98.06 30 ILE B C 1
ATOM 953 O O . ILE B 1 30 ? 0.769 -2.701 -7.539 1 98.06 30 ILE B O 1
ATOM 957 N N . VAL B 1 31 ? 0.511 -2.754 -9.82 1 98.44 31 VAL B N 1
ATOM 958 C CA . VAL B 1 31 ? -0.94 -2.898 -9.781 1 98.44 31 VAL B CA 1
ATOM 959 C C . VAL B 1 31 ? -1.351 -4.191 -10.484 1 98.44 31 VAL B C 1
ATOM 961 O O . VAL B 1 31 ? -0.882 -4.48 -11.586 1 98.44 31 VAL B O 1
ATOM 964 N N . ILE B 1 32 ? -2.141 -4.918 -9.836 1 98.62 32 ILE B N 1
ATOM 965 C CA . ILE B 1 32 ? -2.736 -6.094 -10.461 1 98.62 32 ILE B CA 1
ATOM 966 C C . ILE B 1 32 ? -4.164 -5.781 -10.898 1 98.62 32 ILE B C 1
ATOM 968 O O . ILE B 1 32 ? -4.949 -5.223 -10.133 1 98.62 32 ILE B O 1
ATOM 972 N N . THR B 1 33 ? -4.461 -6.18 -12.148 1 98.62 33 THR B N 1
ATOM 973 C CA . THR B 1 33 ? -5.785 -5.945 -12.711 1 98.62 33 THR B CA 1
ATOM 974 C C . THR B 1 33 ? -6.551 -7.258 -12.859 1 98.62 33 THR B C 1
ATOM 976 O O . THR B 1 33 ? -5.945 -8.32 -13.008 1 98.62 33 THR B O 1
ATOM 979 N N . LYS B 1 34 ? -7.828 -7.176 -12.727 1 97.62 34 LYS B N 1
ATOM 980 C CA . LYS B 1 34 ? -8.766 -8.227 -13.102 1 97.62 34 LYS B CA 1
ATOM 981 C C . LYS B 1 34 ? -9.695 -7.758 -14.219 1 97.62 34 LYS B C 1
ATOM 983 O O . LYS B 1 34 ? -10.375 -6.738 -14.078 1 97.62 34 LYS B O 1
ATOM 988 N N . ASN B 1 35 ? -9.586 -8.438 -15.25 1 95.94 35 ASN B N 1
ATOM 989 C CA . ASN B 1 35 ? -10.398 -8.07 -16.406 1 95.94 35 ASN B CA 1
ATOM 990 C C . ASN B 1 35 ? -10.148 -6.625 -16.828 1 95.94 35 ASN B C 1
ATOM 992 O O . ASN B 1 35 ? -11.094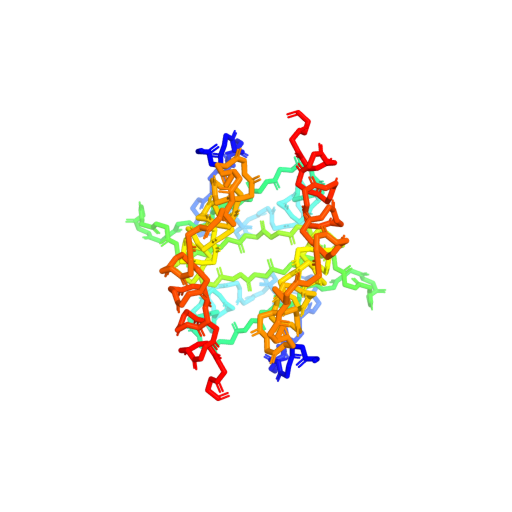 -5.891 -17.125 1 95.94 35 ASN B O 1
ATOM 996 N N . GLY B 1 36 ? -8.953 -6.16 -16.641 1 96.62 36 GLY B N 1
ATOM 997 C CA . GLY B 1 36 ? -8.539 -4.848 -17.109 1 96.62 36 GLY B CA 1
ATOM 998 C C . GLY B 1 36 ? -8.781 -3.742 -16.109 1 96.62 36 GLY B C 1
ATOM 999 O O . GLY B 1 36 ? -8.453 -2.582 -16.359 1 96.62 36 GLY B O 1
ATOM 1000 N N . VAL B 1 37 ? -9.336 -4.121 -14.984 1 97.06 37 VAL B N 1
ATOM 1001 C CA . VAL B 1 37 ? -9.656 -3.119 -13.969 1 97.06 37 VAL B CA 1
ATOM 1002 C C . VAL B 1 37 ? -8.688 -3.242 -12.797 1 97.06 37 VAL B C 1
ATOM 1004 O O . VAL B 1 37 ? -8.477 -4.34 -12.266 1 97.06 37 VAL B O 1
ATOM 1007 N N . PRO B 1 38 ? -8.047 -2.211 -12.367 1 98.25 38 PRO B N 1
ATOM 1008 C CA . PRO B 1 38 ? -7.152 -2.279 -11.211 1 98.25 38 PRO B CA 1
ATOM 1009 C C . PRO B 1 38 ? -7.848 -2.793 -9.953 1 98.25 38 PRO B C 1
ATOM 1011 O O . PRO B 1 38 ? -8.93 -2.322 -9.609 1 98.25 38 PRO B O 1
ATOM 1014 N N . LYS B 1 39 ? -7.262 -3.707 -9.289 1 98.38 39 LYS B N 1
ATOM 1015 C CA . LYS B 1 39 ? -7.891 -4.312 -8.117 1 98.38 39 LYS B CA 1
ATOM 1016 C C . LYS B 1 39 ? -7.004 -4.184 -6.887 1 98.38 39 LYS B C 1
ATOM 1018 O O . LYS B 1 39 ? -7.484 -3.875 -5.793 1 98.38 39 LYS B O 1
ATOM 1023 N N . VAL B 1 40 ? -5.68 -4.406 -7.098 1 98.44 40 VAL B N 1
ATOM 1024 C CA . VAL B 1 40 ? -4.758 -4.496 -5.969 1 98.44 40 VAL B CA 1
ATOM 1025 C C . VAL B 1 40 ? -3.492 -3.699 -6.273 1 98.44 40 VAL B C 1
ATOM 1027 O O . VAL B 1 40 ? -3.01 -3.699 -7.41 1 98.44 40 VAL B O 1
ATOM 1030 N N . VAL B 1 41 ? -2.928 -3.117 -5.23 1 98.06 41 VAL B N 1
ATOM 1031 C CA . VAL B 1 41 ? -1.619 -2.48 -5.324 1 98.06 41 VAL B CA 1
ATOM 1032 C C . VAL B 1 41 ? -0.621 -3.217 -4.434 1 98.06 41 VAL B C 1
ATOM 1034 O O . VAL B 1 41 ? -0.938 -3.57 -3.297 1 98.06 41 VAL B O 1
ATOM 1037 N N . LEU B 1 42 ? 0.468 -3.512 -4.977 1 98.44 42 LEU B N 1
ATOM 1038 C CA . LEU B 1 42 ? 1.579 -4.078 -4.223 1 98.44 42 LEU B CA 1
ATOM 1039 C C . LEU B 1 42 ? 2.623 -3.012 -3.906 1 98.44 42 LEU B C 1
ATOM 1041 O O . LEU B 1 42 ? 3.07 -2.293 -4.805 1 98.44 42 LEU B O 1
ATOM 1045 N N . LEU B 1 43 ? 2.971 -2.988 -2.623 1 97.19 43 LEU B N 1
ATOM 1046 C CA . LEU B 1 43 ? 4.004 -2.07 -2.15 1 97.19 43 LEU B CA 1
ATOM 1047 C C . LEU B 1 43 ? 5.094 -2.822 -1.394 1 97.19 43 LEU B C 1
ATOM 1049 O O . LEU B 1 43 ? 4.805 -3.777 -0.67 1 97.19 43 LEU B O 1
ATOM 1053 N N . ASP B 1 44 ? 6.285 -2.314 -1.608 1 96.94 44 ASP B N 1
ATOM 1054 C CA . ASP B 1 44 ? 7.355 -2.803 -0.744 1 96.94 44 ASP B CA 1
ATOM 1055 C C . ASP B 1 44 ? 6.992 -2.629 0.729 1 96.94 44 ASP B C 1
ATOM 1057 O O . ASP B 1 44 ? 6.484 -1.579 1.13 1 96.94 44 ASP B O 1
ATOM 1061 N N . TYR B 1 45 ? 7.223 -3.652 1.444 1 97.25 45 TYR B N 1
ATOM 1062 C CA . TYR B 1 45 ? 6.805 -3.658 2.842 1 97.25 45 TYR B CA 1
ATOM 1063 C C . TYR B 1 45 ? 7.438 -2.504 3.607 1 97.25 45 TYR B C 1
ATOM 1065 O O . TYR B 1 45 ? 6.754 -1.783 4.336 1 97.25 45 TYR B O 1
ATOM 1073 N N . ASP B 1 46 ? 8.695 -2.275 3.48 1 93.75 46 ASP B N 1
ATOM 1074 C CA . ASP B 1 46 ? 9.406 -1.22 4.203 1 93.75 46 ASP B CA 1
ATOM 1075 C C . ASP B 1 46 ? 8.883 0.16 3.809 1 93.75 46 ASP B C 1
ATOM 1077 O O . ASP B 1 46 ? 8.75 1.047 4.656 1 93.75 46 ASP B O 1
ATOM 1081 N N . LYS B 1 47 ? 8.586 0.31 2.547 1 90 47 LYS B N 1
ATOM 1082 C CA . LYS B 1 47 ? 8.008 1.562 2.064 1 90 47 LYS B CA 1
ATOM 1083 C C . LYS B 1 47 ? 6.648 1.822 2.703 1 90 47 LYS B C 1
ATOM 1085 O O . LYS B 1 47 ? 6.352 2.947 3.109 1 90 47 LYS B O 1
ATOM 1090 N N . PHE B 1 48 ? 5.895 0.775 2.811 1 92.88 48 PHE B N 1
ATOM 1091 C CA . PHE B 1 48 ? 4.574 0.891 3.414 1 92.88 48 PHE B CA 1
ATOM 1092 C C . PHE B 1 48 ? 4.68 1.28 4.883 1 92.88 48 PHE B C 1
ATOM 1094 O O . PHE B 1 48 ? 3.963 2.166 5.352 1 92.88 48 PHE B O 1
ATOM 1101 N N . VAL B 1 49 ? 5.566 0.684 5.582 1 91.19 49 VAL B N 1
ATOM 1102 C CA . VAL B 1 49 ? 5.777 0.972 6.996 1 91.19 49 VAL B CA 1
ATOM 1103 C C . VAL B 1 49 ? 6.145 2.443 7.176 1 91.19 49 VAL B C 1
ATOM 1105 O O . VAL B 1 49 ? 5.605 3.123 8.055 1 91.19 49 VAL B O 1
ATOM 1108 N N . LYS B 1 50 ? 6.996 2.93 6.336 1 87.25 50 LYS B N 1
ATOM 1109 C CA . LYS B 1 50 ? 7.398 4.328 6.406 1 87.25 50 LYS B CA 1
ATOM 1110 C C . LYS B 1 50 ? 6.223 5.258 6.125 1 87.25 50 LYS B C 1
ATOM 1112 O O . LYS B 1 50 ? 6.055 6.281 6.789 1 87.25 50 LYS B O 1
ATOM 1117 N N . LEU B 1 51 ? 5.465 4.898 5.141 1 86.5 51 LEU B N 1
ATOM 1118 C CA . LEU B 1 51 ? 4.273 5.668 4.805 1 86.5 51 LEU B CA 1
ATOM 1119 C C . LEU B 1 51 ? 3.307 5.719 5.98 1 86.5 51 LEU B C 1
ATOM 1121 O O . LEU B 1 51 ? 2.799 6.789 6.328 1 86.5 51 LEU B O 1
ATOM 1125 N N . MET B 1 52 ? 3.117 4.59 6.582 1 88.12 52 MET B N 1
ATOM 1126 C CA . MET B 1 52 ? 2.172 4.512 7.691 1 88.12 52 MET B CA 1
ATOM 1127 C C . MET B 1 52 ? 2.697 5.266 8.906 1 88.12 52 MET B C 1
ATOM 1129 O O . MET B 1 52 ? 1.923 5.871 9.656 1 88.12 52 MET B O 1
ATOM 1133 N N . GLU B 1 53 ? 3.949 5.207 9.109 1 84.12 53 GLU B N 1
ATOM 1134 C CA . GLU B 1 53 ? 4.555 5.988 10.188 1 84.12 53 GLU B CA 1
ATOM 1135 C C . GLU B 1 53 ? 4.297 7.48 9.992 1 84.12 53 GLU B C 1
ATOM 1137 O O . GLU B 1 53 ? 4.004 8.195 10.953 1 84.12 53 GLU B O 1
ATOM 1142 N N . PHE B 1 54 ? 4.445 7.809 8.758 1 77.5 54 PHE B N 1
ATOM 1143 C CA . PHE B 1 54 ? 4.164 9.203 8.43 1 77.5 54 PHE B CA 1
ATOM 1144 C C . PHE B 1 54 ? 2.711 9.547 8.727 1 77.5 54 PHE B C 1
ATOM 1146 O O . PHE B 1 54 ? 2.424 10.57 9.352 1 77.5 54 PHE B O 1
ATOM 1153 N N . VAL B 1 55 ? 1.817 8.789 8.336 1 81.88 55 VAL B N 1
ATOM 1154 C CA . VAL B 1 55 ? 0.387 9.016 8.516 1 81.88 55 VAL B CA 1
ATOM 1155 C C . VAL B 1 55 ? 0.056 9.078 10.008 1 81.88 55 VAL B C 1
ATOM 1157 O O . VAL B 1 55 ? -0.712 9.938 10.438 1 81.88 55 VAL B O 1
ATOM 1160 N N . ASP B 1 56 ? 0.675 8.211 10.711 1 81.06 56 ASP B N 1
ATOM 1161 C CA . ASP B 1 56 ? 0.465 8.195 12.148 1 81.06 56 ASP B CA 1
ATOM 1162 C C . ASP B 1 56 ? 0.947 9.492 12.789 1 81.06 56 ASP B C 1
ATOM 1164 O O . ASP B 1 56 ? 0.307 10.016 13.703 1 81.06 56 ASP B O 1
ATOM 1168 N N . GLU B 1 57 ? 2.072 9.969 12.352 1 77.25 57 GLU B N 1
ATOM 1169 C CA . GLU B 1 57 ? 2.607 11.219 12.875 1 77.25 57 GLU B CA 1
ATOM 1170 C C . GLU B 1 57 ? 1.671 12.383 12.578 1 77.25 57 GLU B C 1
ATOM 1172 O O . GLU B 1 57 ? 1.438 13.234 13.438 1 77.25 57 GLU B O 1
ATOM 1177 N N . VAL B 1 58 ? 1.204 12.398 11.414 1 76.19 58 VAL B N 1
ATOM 1178 C CA . VAL B 1 58 ? 0.285 13.461 11.023 1 76.19 58 VAL B CA 1
ATOM 1179 C C . VAL B 1 58 ? -0.986 13.383 11.867 1 76.19 58 VAL B C 1
ATOM 1181 O O . VAL B 1 58 ? -1.511 14.406 12.312 1 76.19 58 VAL B O 1
ATOM 1184 N N . ARG B 1 59 ? -1.496 12.25 12.031 1 73.62 59 ARG B N 1
ATOM 1185 C CA . ARG B 1 59 ? -2.678 12.023 12.859 1 73.62 59 ARG B CA 1
ATOM 1186 C C . ARG B 1 59 ? -2.455 12.531 14.281 1 73.62 59 ARG B C 1
ATOM 1188 O O . ARG B 1 59 ? -3.303 13.242 14.836 1 73.62 59 ARG B O 1
ATOM 1195 N N . ASP B 1 60 ? -1.316 12.125 14.844 1 72.25 60 ASP B N 1
ATOM 1196 C CA . ASP B 1 60 ? -0.986 12.555 16.203 1 72.25 60 ASP B CA 1
ATOM 1197 C C . ASP B 1 60 ? -0.933 14.078 16.297 1 72.25 60 ASP B C 1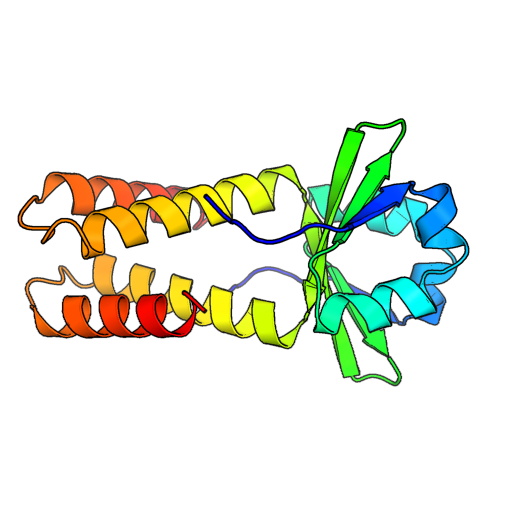
ATOM 1199 O O . ASP B 1 60 ? -1.414 14.664 17.266 1 72.25 60 ASP B O 1
ATOM 1203 N N . ILE B 1 61 ? -0.342 14.695 15.32 1 69.44 61 ILE B N 1
ATOM 1204 C CA . ILE B 1 61 ? -0.205 16.141 15.289 1 69.44 61 ILE B CA 1
ATOM 1205 C C . ILE B 1 61 ? -1.586 16.797 15.188 1 69.44 61 ILE B C 1
ATOM 1207 O O . ILE B 1 61 ? -1.849 17.812 15.828 1 69.44 61 ILE B O 1
ATOM 1211 N N . SER B 1 62 ? -2.367 16.219 14.305 1 68.06 62 SER B N 1
ATOM 1212 C CA . SER B 1 62 ? -3.707 16.75 14.109 1 68.06 62 SER B CA 1
ATOM 1213 C C . SER B 1 62 ? -4.539 16.656 15.383 1 68.06 62 SER B C 1
ATOM 1215 O O . SER B 1 62 ? -5.43 17.484 15.609 1 68.06 62 SER B O 1
ATOM 1217 N N . LEU B 1 63 ? -4.312 15.594 16.016 1 62.12 63 LEU B N 1
ATOM 1218 C CA . LEU B 1 63 ? -5.043 15.406 17.266 1 62.12 63 LEU B CA 1
ATOM 1219 C C . LEU B 1 63 ? -4.531 16.344 18.344 1 62.12 63 LEU B C 1
ATOM 1221 O O . LEU B 1 63 ? -5.293 16.781 19.219 1 62.12 63 LEU B O 1
ATOM 1225 N N . PHE B 1 64 ? -3.152 16.422 18.188 1 58.81 64 PHE B N 1
ATOM 1226 C CA . PHE B 1 64 ? -2.549 17.359 19.125 1 58.81 64 PHE B CA 1
ATOM 1227 C C . PHE B 1 64 ? -2.586 18.781 18.578 1 58.81 64 PHE B C 1
ATOM 1229 O O . PHE B 1 64 ? -2.383 19 17.391 1 58.81 64 PHE B O 1
ATOM 1236 N N . GLU B 1 65 ? -3.777 19.5 18.531 1 52.44 65 GLU B N 1
ATOM 1237 C CA . GLU B 1 65 ? -3.936 20.906 18.172 1 52.44 65 GLU B CA 1
ATOM 1238 C C . GLU B 1 65 ? -2.592 21.547 17.812 1 52.44 65 GLU B C 1
ATOM 1240 O O . GLU B 1 65 ? -1.809 21.875 18.703 1 52.44 65 GLU B O 1
ATOM 1245 N N . ILE B 1 66 ? -2.014 21.094 16.906 1 49.25 66 ILE B N 1
ATOM 1246 C CA . ILE B 1 66 ? -0.654 21.469 16.531 1 49.25 66 ILE B CA 1
ATOM 1247 C C . ILE B 1 66 ? -0.557 22.984 16.406 1 49.25 66 ILE B C 1
ATOM 1249 O O . ILE B 1 66 ? -1.09 23.562 15.453 1 49.25 66 ILE B O 1
ATOM 1253 N N . GLU B 1 67 ? -0.896 23.656 17.312 1 45.81 67 GLU B N 1
ATOM 1254 C CA . GLU B 1 67 ? -0.426 25.031 17.234 1 45.81 67 GLU B CA 1
ATOM 1255 C C . GLU B 1 67 ? 1.027 25.109 16.781 1 45.81 67 GLU B C 1
ATOM 1257 O O . GLU B 1 67 ? 1.563 26.188 16.547 1 45.81 67 GLU B O 1
ATOM 1262 N N . ASN B 1 68 ? 1.855 24.094 17.109 1 50.38 68 ASN B N 1
ATOM 1263 C CA . ASN B 1 68 ? 3.285 24.375 17.141 1 50.38 68 ASN B CA 1
ATOM 1264 C C . ASN B 1 68 ? 3.926 24.141 15.773 1 50.38 68 ASN B C 1
ATOM 1266 O O . ASN B 1 68 ? 3.604 23.172 15.086 1 50.38 68 ASN B O 1
ATOM 1270 N N . VAL B 1 69 ? 4.426 25.203 15.039 1 54.47 69 VAL B N 1
ATOM 1271 C CA . VAL B 1 69 ? 5.227 25.391 13.836 1 54.47 69 VAL B CA 1
ATOM 1272 C C . VAL B 1 69 ? 6.207 24.234 13.672 1 54.47 69 VAL B C 1
ATOM 1274 O O . VAL B 1 69 ? 6.449 23.766 12.562 1 54.47 69 VAL B O 1
ATOM 1277 N N . GLU B 1 70 ? 6.629 23.734 14.828 1 57.53 70 GLU B N 1
ATOM 1278 C CA . GLU B 1 70 ? 7.672 22.703 14.773 1 57.53 70 GLU B CA 1
ATOM 1279 C C . GLU B 1 70 ? 7.148 21.422 14.148 1 57.53 70 GLU B C 1
ATOM 1281 O O . GLU B 1 70 ? 7.84 20.781 13.352 1 57.53 70 GLU B O 1
ATOM 1286 N N . GLU B 1 71 ? 5.98 21.094 14.453 1 60.31 71 GLU B N 1
ATOM 1287 C CA . GLU B 1 71 ? 5.402 19.859 13.922 1 60.31 71 GLU B CA 1
ATOM 1288 C C . GLU B 1 71 ? 5.133 19.984 12.422 1 60.31 71 GLU B C 1
ATOM 1290 O O . GLU B 1 71 ? 5.309 19.031 11.672 1 60.31 71 GLU B O 1
ATOM 1295 N N . TYR B 1 72 ? 4.828 21.234 12.086 1 60.06 72 TYR B N 1
ATOM 1296 C CA . TYR B 1 72 ? 4.664 21.531 10.664 1 60.06 72 TYR B CA 1
ATOM 1297 C C . TYR B 1 72 ? 5.965 21.297 9.914 1 60.06 72 TYR B C 1
ATOM 1299 O O . TYR B 1 72 ? 5.965 20.719 8.82 1 60.06 72 TYR B O 1
ATOM 1307 N N . HIS B 1 73 ? 7.012 21.672 10.609 1 62.34 73 HIS B N 1
ATOM 1308 C CA . HIS B 1 73 ? 8.312 21.516 9.969 1 62.34 73 HIS B CA 1
ATOM 1309 C C . HIS B 1 73 ? 8.672 20.047 9.812 1 62.34 73 HIS B C 1
ATOM 1311 O O . HIS B 1 73 ? 9.234 19.641 8.789 1 62.34 73 HIS B O 1
ATOM 1317 N N . ARG B 1 74 ? 8.398 19.312 10.719 1 61.81 74 ARG B N 1
ATOM 1318 C CA . ARG B 1 74 ? 8.703 17.891 10.664 1 61.81 74 ARG B CA 1
ATOM 1319 C C . ARG B 1 74 ? 7.93 17.203 9.547 1 61.81 74 ARG B C 1
ATOM 1321 O O . ARG B 1 74 ? 8.477 16.359 8.828 1 61.81 74 ARG B O 1
ATOM 1328 N N . ILE B 1 75 ? 6.699 17.562 9.367 1 61.34 75 ILE B N 1
ATOM 1329 C CA . ILE B 1 75 ? 5.875 16.969 8.312 1 61.34 75 ILE B CA 1
ATOM 1330 C C . ILE B 1 75 ? 6.402 17.406 6.949 1 61.34 75 ILE B C 1
ATOM 1332 O O . ILE B 1 75 ? 6.473 16.594 6.02 1 61.34 75 ILE B O 1
ATOM 1336 N N . LYS B 1 76 ? 6.867 18.672 6.938 1 62.19 76 LYS B N 1
ATOM 1337 C CA . LYS B 1 76 ? 7.445 19.188 5.699 1 62.19 76 LYS B CA 1
ATOM 1338 C C . LYS B 1 76 ? 8.727 18.438 5.336 1 62.19 76 LYS B C 1
ATOM 1340 O O . LYS B 1 76 ? 8.945 18.109 4.168 1 62.19 76 LYS B O 1
ATOM 1345 N N . ASP B 1 77 ? 9.547 18.203 6.27 1 60.28 77 ASP B N 1
ATOM 1346 C CA . ASP B 1 77 ? 10.812 17.5 6.062 1 60.28 77 ASP B CA 1
ATOM 1347 C C . ASP B 1 77 ? 10.57 16.062 5.586 1 60.28 77 ASP B C 1
ATOM 1349 O O . ASP B 1 77 ? 11.328 15.547 4.758 1 60.28 77 ASP B O 1
ATOM 1353 N N . PHE B 1 78 ? 9.664 15.516 6.137 1 58.28 78 PHE B N 1
ATOM 1354 C CA . PHE B 1 78 ? 9.305 14.156 5.754 1 58.28 78 PHE B CA 1
ATOM 1355 C C . PHE B 1 78 ? 8.914 14.094 4.281 1 58.28 78 PHE B C 1
ATOM 1357 O O . PHE B 1 78 ? 9.375 13.211 3.549 1 58.28 78 PHE B O 1
ATOM 1364 N N . PHE B 1 79 ? 8.109 14.984 3.816 1 60.31 79 PHE B N 1
ATOM 1365 C CA . PHE B 1 79 ? 7.672 14.969 2.424 1 60.31 79 PHE B CA 1
ATOM 1366 C C . PHE B 1 79 ? 8.828 15.328 1.495 1 60.31 79 PHE B C 1
ATOM 1368 O O . PHE B 1 79 ? 8.875 14.867 0.353 1 60.31 79 PHE B O 1
ATOM 1375 N N . LYS B 1 80 ? 9.656 16.172 1.93 1 57.97 80 LYS B N 1
ATOM 1376 C CA . LYS B 1 80 ? 10.844 16.484 1.14 1 57.97 80 LYS B CA 1
ATOM 1377 C C . LYS B 1 80 ? 11.68 15.227 0.884 1 57.97 80 LYS B C 1
ATOM 1379 O O . LYS B 1 80 ? 12.219 15.047 -0.209 1 57.97 80 LYS B O 1
ATOM 1384 N N . ASP B 1 81 ? 11.758 14.406 1.81 1 50.44 81 ASP B N 1
ATOM 1385 C CA . ASP B 1 81 ? 12.547 13.18 1.676 1 50.44 81 ASP B CA 1
ATOM 1386 C C . ASP B 1 81 ? 11.891 12.211 0.693 1 50.44 81 ASP B C 1
ATOM 1388 O O . ASP B 1 81 ? 12.578 11.398 0.07 1 50.44 81 ASP B O 1
ATOM 1392 N N . PHE B 1 82 ? 10.734 12.203 0.577 1 44.62 82 PHE B N 1
ATOM 1393 C CA . PHE B 1 82 ? 10.023 11.359 -0.375 1 44.62 82 PHE B CA 1
ATOM 1394 C C . PHE B 1 82 ? 10.031 11.992 -1.764 1 44.62 82 PHE B C 1
ATOM 1396 O O . PHE B 1 82 ? 9.781 11.305 -2.76 1 44.62 82 PHE B O 1
ATOM 1403 N N . ASP B 1 83 ? 9.945 13.273 -1.973 1 44.62 83 ASP B N 1
ATOM 1404 C CA . ASP B 1 83 ? 10.062 13.922 -3.273 1 44.62 83 ASP B CA 1
ATOM 1405 C C . ASP B 1 83 ? 11.406 13.602 -3.93 1 44.62 83 ASP B C 1
ATOM 1407 O O . ASP B 1 83 ? 12.445 14.133 -3.521 1 44.62 83 ASP B O 1
ATOM 1411 N N . TYR B 1 84 ? 11.891 12.266 -4.066 1 36.03 84 TYR B N 1
ATOM 1412 C CA . TYR B 1 84 ? 12.969 12.234 -5.051 1 36.03 84 TYR B CA 1
ATOM 1413 C C . TYR B 1 84 ? 12.562 12.961 -6.328 1 36.03 84 TYR B C 1
ATOM 1415 O O . TYR B 1 84 ? 11.383 12.969 -6.699 1 36.03 84 TYR B O 1
#